Protein AF-A0A7Z6XDE4-F1 (afdb_monomer_lite)

pLDDT: mean 76.39, std 16.21, range [38.72, 94.38]

Foldseek 3Di:
DDDDPPDDDFDKDKDFDDDDDPDPDPVVVVVVVVVLCPPPPHQRQWIWIATPVRDTDTDRPPCDPVNVVVVVVVVVPDD

Sequence (79 aa):
MSAAPAGLPQPYHVVWTIDTEEFADPREAARYALEAVSDPQSWAHVFTVTDHDGNTVDVDLDETEETAERCRRRSRSMP

Radius of gyration: 17.85 Å; chains: 1; bounding box: 29×38×60 Å

Secondary structure (DSSP, 8-state):
-PPPP-PPPPP-EEE------S-SSHHHHHHHHHHHHH-TT-S--EEEEE-TT--EEEEESS--HHHHHHHHHHHT---

Structure (mmCIF, N/CA/C/O backbone):
data_AF-A0A7Z6XDE4-F1
#
_entry.id   AF-A0A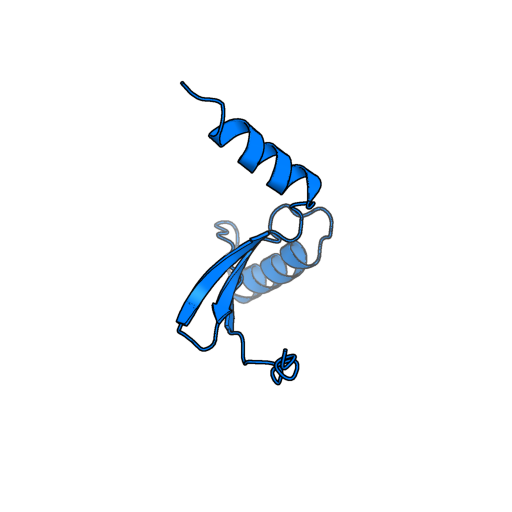7Z6XDE4-F1
#
loop_
_atom_site.group_PDB
_atom_site.id
_atom_site.type_symbol
_atom_site.label_atom_id
_atom_site.label_alt_id
_atom_site.label_comp_id
_atom_site.label_asym_id
_atom_site.label_entity_id
_atom_site.label_seq_id
_atom_site.pdbx_PDB_ins_code
_atom_site.Cartn_x
_atom_site.Cartn_y
_atom_site.Cartn_z
_atom_site.occupancy
_atom_site.B_iso_or_equiv
_atom_site.auth_seq_id
_atom_site.auth_comp_id
_atom_site.auth_asym_id
_atom_site.auth_atom_id
_atom_site.pdbx_PDB_model_num
ATOM 1 N N . MET A 1 1 ? -9.224 0.229 40.844 1.00 38.72 1 MET A N 1
ATOM 2 C CA . MET A 1 1 ? -8.569 0.412 39.532 1.00 38.72 1 MET A CA 1
ATOM 3 C C . MET A 1 1 ? -8.876 -0.834 38.720 1.00 38.72 1 MET A C 1
ATOM 5 O O . MET A 1 1 ? -8.334 -1.881 39.037 1.00 38.72 1 MET A O 1
ATOM 9 N N . SER A 1 2 ? -9.846 -0.767 37.807 1.00 45.38 2 SER A N 1
ATOM 10 C CA . SE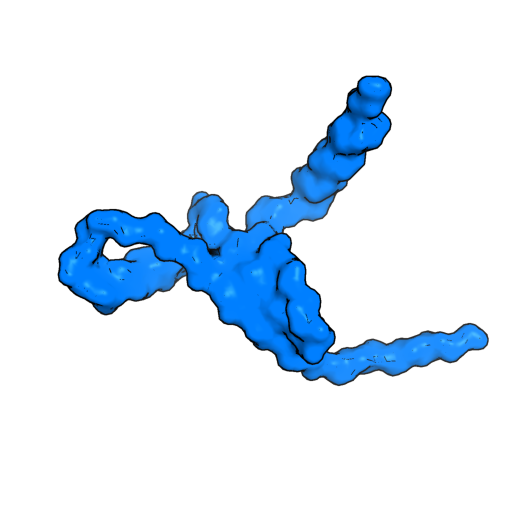R A 1 2 ? -10.229 -1.912 36.971 1.00 45.38 2 SER A CA 1
ATOM 11 C C . SER A 1 2 ? -9.390 -1.859 35.700 1.00 45.38 2 SER A C 1
ATOM 13 O O . SER A 1 2 ? -9.479 -0.878 34.966 1.00 45.38 2 SER A O 1
ATOM 15 N N . ALA A 1 3 ? -8.546 -2.864 35.477 1.00 51.69 3 ALA A N 1
ATOM 16 C CA . ALA A 1 3 ? -7.901 -3.062 34.188 1.00 51.69 3 ALA A CA 1
ATOM 17 C C . ALA A 1 3 ? -8.996 -3.460 33.190 1.00 51.69 3 ALA A C 1
ATOM 19 O O . ALA A 1 3 ? -9.696 -4.450 33.410 1.00 51.69 3 ALA A O 1
ATOM 20 N N . ALA A 1 4 ? -9.200 -2.656 32.147 1.00 53.94 4 ALA A N 1
ATOM 21 C CA . ALA A 1 4 ? -10.080 -3.037 31.051 1.00 53.94 4 ALA A CA 1
ATOM 22 C C . ALA A 1 4 ? -9.579 -4.370 30.462 1.00 53.94 4 ALA A C 1
ATOM 24 O O . ALA A 1 4 ? -8.362 -4.539 30.323 1.00 53.94 4 ALA A O 1
ATOM 25 N N . PRO A 1 5 ? -10.467 -5.331 30.151 1.00 53.28 5 PRO A N 1
ATOM 26 C CA . PRO A 1 5 ? -10.051 -6.539 29.455 1.00 53.28 5 PRO A CA 1
ATOM 27 C C . PRO A 1 5 ? -9.426 -6.115 28.125 1.00 53.28 5 PRO A C 1
ATOM 29 O O . PRO A 1 5 ? -9.986 -5.257 27.441 1.00 53.28 5 PRO A O 1
ATOM 32 N N . ALA A 1 6 ? -8.260 -6.671 27.783 1.00 60.31 6 ALA A N 1
ATOM 33 C CA . ALA A 1 6 ? -7.673 -6.494 26.460 1.00 60.31 6 ALA A CA 1
ATOM 34 C C . ALA A 1 6 ? -8.763 -6.816 25.429 1.00 60.31 6 ALA A C 1
ATOM 36 O O . ALA A 1 6 ? -9.290 -7.932 25.418 1.00 60.31 6 ALA A O 1
ATOM 37 N N . GLY A 1 7 ? -9.187 -5.793 24.683 1.00 60.31 7 GLY A N 1
ATOM 38 C CA . GLY A 1 7 ? -10.298 -5.895 23.746 1.00 60.31 7 GLY A CA 1
ATOM 39 C C . GLY A 1 7 ? -10.052 -7.035 22.766 1.00 60.31 7 GLY A C 1
ATOM 40 O O . GLY A 1 7 ? -8.911 -7.299 22.384 1.00 60.31 7 GLY A O 1
ATOM 41 N N . LEU A 1 8 ? -11.123 -7.733 22.388 1.00 67.31 8 LEU A N 1
ATOM 42 C CA . LEU A 1 8 ? -11.067 -8.706 21.300 1.00 67.31 8 LEU A CA 1
ATOM 43 C C . LEU A 1 8 ? -10.456 -8.036 20.054 1.00 67.31 8 LEU A C 1
ATOM 45 O O . LEU A 1 8 ? -10.652 -6.832 19.871 1.00 67.31 8 LEU A O 1
ATOM 49 N N . PRO A 1 9 ? -9.712 -8.779 19.213 1.00 72.62 9 PRO A N 1
ATOM 50 C CA . PRO A 1 9 ? -9.127 -8.213 18.004 1.00 72.62 9 PRO A CA 1
ATOM 51 C C . PRO A 1 9 ? -10.230 -7.583 17.150 1.00 72.62 9 PRO A C 1
ATOM 53 O O . PRO A 1 9 ? -11.184 -8.259 16.759 1.00 72.62 9 PRO A O 1
ATOM 56 N N . GLN A 1 10 ? -10.103 -6.281 16.902 1.00 79.19 10 GLN A N 1
ATOM 57 C CA . GLN A 1 10 ? -11.040 -5.533 16.075 1.00 79.19 10 GLN A CA 1
ATOM 58 C C . GLN A 1 10 ? -10.719 -5.764 14.594 1.00 79.19 10 GLN A C 1
ATOM 60 O O . GLN A 1 10 ? -9.553 -5.974 14.245 1.00 79.19 10 GLN A O 1
ATOM 65 N N . PRO A 1 11 ? -11.726 -5.743 13.707 1.00 87.81 11 PRO A N 1
ATOM 66 C CA . PRO A 1 11 ? -11.478 -5.802 12.277 1.00 87.81 11 PRO A CA 1
ATOM 67 C C . PRO A 1 11 ? -10.742 -4.534 11.831 1.00 87.81 11 PRO A C 1
ATOM 69 O O . PRO A 1 11 ? -11.170 -3.421 12.136 1.00 87.81 11 PRO A O 1
ATOM 72 N N . TYR A 1 12 ? -9.660 -4.722 11.080 1.00 89.75 12 TYR A N 1
ATOM 73 C CA . TYR A 1 12 ? -8.950 -3.655 10.385 1.00 89.75 12 TYR A CA 1
ATOM 74 C C . TYR A 1 12 ? -9.066 -3.880 8.884 1.00 89.75 12 TYR A C 1
ATOM 76 O O . TYR A 1 12 ? -8.911 -5.005 8.403 1.00 89.75 12 TYR A O 1
ATOM 84 N N . HIS A 1 13 ? -9.332 -2.808 8.147 1.00 91.81 13 HIS A N 1
ATOM 85 C CA . HIS A 1 13 ? -9.229 -2.805 6.697 1.00 91.81 13 HIS A CA 1
ATOM 86 C C . HIS A 1 13 ? -7.869 -2.226 6.317 1.00 91.81 13 HIS A C 1
ATOM 88 O O . HIS A 1 13 ? -7.545 -1.107 6.708 1.00 91.81 13 HIS A O 1
ATOM 94 N N . VAL A 1 14 ? -7.066 -3.001 5.593 1.00 91.12 14 VAL A N 1
ATOM 95 C CA . VAL A 1 14 ? -5.695 -2.629 5.236 1.00 91.12 14 VAL A CA 1
ATOM 96 C C . VAL A 1 14 ? -5.599 -2.528 3.726 1.00 91.12 14 VAL A C 1
ATOM 98 O O . VAL A 1 14 ? -5.915 -3.485 3.018 1.00 91.12 14 VAL A O 1
ATOM 101 N N . VAL A 1 15 ? -5.160 -1.369 3.246 1.00 92.38 15 VAL A N 1
ATOM 102 C CA . VAL A 1 15 ? -4.903 -1.115 1.831 1.00 92.38 15 VAL A CA 1
ATOM 103 C C . VAL A 1 15 ? -3.454 -0.701 1.669 1.00 92.38 15 VAL A C 1
ATOM 105 O O . VAL A 1 15 ? -2.931 0.118 2.421 1.00 92.38 15 VAL A O 1
ATOM 108 N N . TRP A 1 16 ? -2.820 -1.271 0.656 1.00 90.31 16 TRP A N 1
ATOM 109 C CA . TRP A 1 16 ? -1.503 -0.882 0.200 1.00 90.31 16 TRP A CA 1
ATOM 110 C C . TRP A 1 16 ? -1.613 -0.410 -1.247 1.00 90.31 16 TRP A C 1
ATOM 112 O O . TRP A 1 16 ? -2.226 -1.102 -2.064 1.00 90.31 16 TRP A O 1
ATOM 122 N N . THR A 1 17 ? -1.061 0.763 -1.549 1.00 88.31 17 THR A N 1
ATOM 123 C CA . THR A 1 17 ? -1.185 1.400 -2.866 1.00 88.31 17 THR A CA 1
ATOM 124 C C . THR A 1 17 ? 0.193 1.766 -3.388 1.00 88.31 17 THR A C 1
ATOM 126 O O . THR A 1 17 ? 0.994 2.357 -2.669 1.00 88.31 17 THR A O 1
ATOM 129 N N . ILE A 1 18 ? 0.441 1.446 -4.655 1.00 87.12 18 ILE A N 1
ATOM 130 C CA . ILE A 1 18 ? 1.634 1.849 -5.391 1.00 87.12 18 ILE A CA 1
ATOM 131 C C . ILE A 1 18 ? 1.216 2.305 -6.787 1.00 87.12 18 ILE A C 1
ATOM 133 O O . ILE A 1 18 ? 0.397 1.657 -7.441 1.00 87.12 18 ILE A O 1
ATOM 137 N N . ASP A 1 19 ? 1.784 3.419 -7.233 1.00 85.38 19 ASP A N 1
ATOM 138 C CA . ASP A 1 19 ? 1.588 3.932 -8.583 1.00 85.38 19 ASP A CA 1
ATOM 139 C C . ASP A 1 19 ? 2.721 3.438 -9.485 1.00 85.38 19 ASP A C 1
ATOM 141 O O . ASP A 1 19 ? 3.902 3.561 -9.154 1.00 85.38 19 ASP A O 1
ATOM 145 N N . THR A 1 20 ? 2.365 2.865 -10.634 1.00 83.12 20 THR A N 1
ATOM 146 C CA . THR A 1 20 ? 3.324 2.335 -11.611 1.00 83.12 20 THR A CA 1
ATOM 147 C C . THR A 1 20 ? 2.839 2.645 -13.021 1.00 83.12 20 THR A C 1
ATOM 149 O O . THR A 1 20 ? 1.679 2.377 -13.330 1.00 83.12 20 THR A O 1
ATOM 152 N N . GLU A 1 21 ? 3.709 3.149 -13.893 1.00 85.56 21 GLU A N 1
ATOM 153 C CA . GLU A 1 21 ? 3.330 3.561 -15.258 1.00 85.56 21 GLU A CA 1
ATOM 154 C C . GLU A 1 21 ? 3.880 2.626 -16.352 1.00 85.56 21 GLU A C 1
ATOM 156 O O . GLU A 1 21 ? 3.644 2.838 -17.539 1.00 85.56 21 GLU A O 1
ATOM 161 N N . GLU A 1 22 ? 4.612 1.577 -15.969 1.00 83.75 22 GLU A N 1
ATOM 162 C CA . GLU A 1 22 ? 5.472 0.822 -16.891 1.00 83.75 22 GLU A CA 1
ATOM 163 C C . GLU A 1 22 ? 4.851 -0.478 -17.436 1.00 83.75 22 GLU A C 1
ATOM 165 O O . GLU A 1 22 ? 5.425 -1.108 -18.325 1.00 83.75 22 GLU A O 1
ATOM 170 N N . PHE A 1 23 ? 3.674 -0.888 -16.949 1.00 90.62 23 PHE A N 1
ATOM 171 C CA . PHE A 1 23 ? 3.068 -2.183 -17.287 1.00 90.62 23 PHE A CA 1
ATOM 172 C C . PHE A 1 23 ? 1.891 -2.046 -18.254 1.00 90.62 23 PHE A C 1
ATOM 174 O O . PHE A 1 23 ? 0.989 -1.233 -18.058 1.00 90.62 23 PHE A O 1
ATOM 181 N N . ALA A 1 24 ? 1.861 -2.897 -19.283 1.00 87.94 24 ALA A N 1
ATOM 182 C CA . ALA A 1 24 ? 0.778 -2.929 -20.268 1.00 87.94 24 ALA A CA 1
ATOM 183 C C . ALA A 1 24 ? -0.404 -3.825 -19.845 1.00 87.94 24 ALA A C 1
ATOM 185 O O . ALA A 1 24 ? -1.475 -3.751 -20.451 1.00 87.94 24 ALA A O 1
ATOM 186 N N . ASP A 1 25 ? -0.223 -4.672 -18.823 1.00 94.38 25 ASP A N 1
ATOM 187 C CA . ASP A 1 25 ? -1.226 -5.622 -18.335 1.00 94.38 25 ASP A CA 1
ATOM 188 C C . ASP A 1 25 ? -1.462 -5.486 -16.814 1.00 94.38 25 ASP A C 1
ATOM 190 O O . ASP A 1 25 ? -0.503 -5.457 -16.036 1.00 94.38 25 ASP A O 1
ATOM 194 N N . PRO A 1 26 ? -2.728 -5.482 -16.347 1.00 93.25 26 PRO A N 1
ATOM 195 C CA . PRO A 1 26 ? -3.036 -5.378 -14.921 1.00 93.25 26 PRO A CA 1
ATOM 196 C C . PRO A 1 26 ? -2.444 -6.498 -14.056 1.00 93.25 26 PRO A C 1
ATOM 198 O O . PRO A 1 26 ? -2.164 -6.278 -12.880 1.00 93.25 26 PRO A O 1
ATOM 201 N N . ARG A 1 27 ? -2.254 -7.714 -14.594 1.00 94.25 27 ARG A N 1
ATOM 202 C CA . ARG A 1 27 ? -1.646 -8.811 -13.825 1.00 94.25 27 ARG A CA 1
ATOM 203 C C . ARG A 1 27 ? -0.142 -8.629 -13.694 1.00 94.25 27 ARG A C 1
ATOM 205 O O . ARG A 1 27 ? 0.410 -9.065 -12.690 1.00 94.25 27 ARG A O 1
ATOM 212 N N . GLU A 1 28 ? 0.520 -8.023 -14.675 1.00 93.75 28 GLU A N 1
ATOM 213 C CA . GLU A 1 28 ? 1.935 -7.654 -14.562 1.00 93.75 28 GLU A CA 1
ATOM 214 C C . GLU A 1 28 ? 2.135 -6.588 -13.487 1.00 93.75 28 GLU A C 1
ATOM 216 O O . GLU A 1 28 ? 2.947 -6.803 -12.589 1.00 93.75 28 GLU A O 1
ATOM 221 N N . ALA A 1 29 ? 1.310 -5.535 -13.489 1.00 92.00 29 ALA A N 1
ATOM 222 C CA . ALA A 1 29 ? 1.312 -4.530 -12.425 1.00 92.00 29 ALA A CA 1
ATOM 223 C C . ALA A 1 29 ? 1.064 -5.160 -11.042 1.00 92.00 29 ALA A C 1
ATOM 225 O O . ALA A 1 29 ? 1.789 -4.880 -10.094 1.00 92.00 29 ALA A O 1
ATOM 226 N N . ALA A 1 30 ? 0.102 -6.086 -10.927 1.00 90.94 30 ALA A N 1
ATOM 227 C CA . ALA A 1 30 ? -0.171 -6.783 -9.668 1.00 90.94 30 ALA A CA 1
ATOM 228 C C . ALA A 1 30 ? 0.989 -7.686 -9.204 1.00 90.94 30 ALA A C 1
ATOM 230 O O . ALA A 1 30 ? 1.244 -7.791 -8.006 1.00 90.94 30 ALA A O 1
ATOM 231 N N . ARG A 1 31 ? 1.700 -8.344 -10.130 1.00 91.75 31 ARG A N 1
ATOM 232 C CA . ARG A 1 31 ? 2.897 -9.135 -9.793 1.00 91.75 31 ARG A CA 1
ATOM 233 C C . ARG A 1 31 ? 4.034 -8.245 -9.315 1.00 91.75 31 ARG A C 1
ATOM 235 O O . ARG A 1 31 ? 4.657 -8.582 -8.317 1.00 91.75 31 ARG A O 1
ATOM 242 N N . TYR A 1 32 ? 4.264 -7.122 -9.991 1.00 90.19 32 TYR A N 1
ATOM 243 C CA . TYR A 1 32 ? 5.254 -6.141 -9.563 1.00 90.19 32 TYR A CA 1
ATOM 244 C C . TYR A 1 32 ? 4.921 -5.586 -8.179 1.00 90.19 32 TYR A C 1
ATOM 246 O O . TYR A 1 32 ? 5.778 -5.563 -7.307 1.00 90.19 32 TYR A O 1
ATOM 254 N N . ALA A 1 33 ? 3.659 -5.221 -7.949 1.00 89.19 33 ALA A N 1
ATOM 255 C CA . ALA A 1 33 ? 3.180 -4.752 -6.656 1.00 89.19 33 ALA A CA 1
ATOM 256 C C . ALA A 1 33 ? 3.460 -5.794 -5.550 1.00 89.19 33 ALA A C 1
ATOM 258 O O . ALA A 1 33 ? 4.002 -5.457 -4.501 1.00 89.19 33 ALA A O 1
ATOM 259 N N . LEU A 1 34 ? 3.179 -7.079 -5.805 1.00 88.69 34 LEU A N 1
ATOM 260 C CA . LEU A 1 34 ? 3.493 -8.162 -4.868 1.00 88.69 34 LEU A CA 1
ATOM 261 C C . LEU A 1 34 ? 5.001 -8.303 -4.601 1.00 88.69 34 LEU A C 1
ATOM 263 O O . LEU A 1 34 ? 5.395 -8.550 -3.463 1.00 88.69 34 LEU A O 1
ATOM 267 N N . GLU A 1 35 ? 5.841 -8.169 -5.624 1.00 88.31 35 GLU A N 1
ATOM 268 C CA . GLU A 1 35 ? 7.299 -8.223 -5.475 1.00 88.31 35 GLU A CA 1
ATOM 269 C C . GLU A 1 35 ? 7.812 -7.03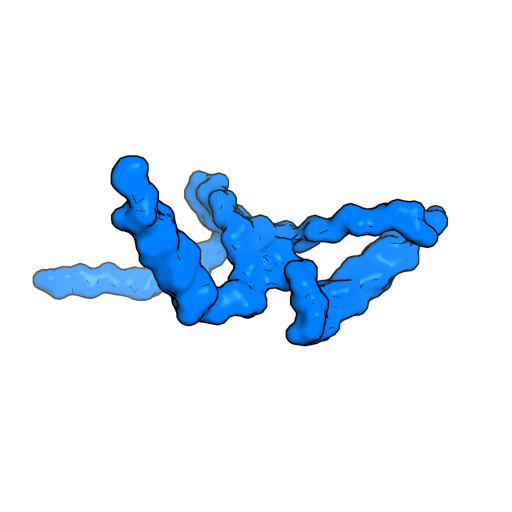5 -4.651 1.00 88.31 35 GLU A C 1
ATOM 271 O O . GLU A 1 35 ? 8.534 -7.229 -3.677 1.00 88.31 35 GLU A O 1
ATOM 276 N N . ALA A 1 36 ? 7.347 -5.827 -4.971 1.00 85.94 36 ALA A N 1
ATOM 277 C CA . ALA A 1 36 ? 7.744 -4.585 -4.319 1.00 85.94 36 ALA A CA 1
ATOM 278 C C . ALA A 1 36 ? 7.344 -4.516 -2.838 1.00 85.94 36 ALA A C 1
ATOM 280 O O . ALA A 1 36 ? 8.086 -3.936 -2.053 1.00 85.94 36 ALA A O 1
ATOM 281 N N . VAL A 1 37 ? 6.207 -5.099 -2.439 1.00 86.31 37 VAL A N 1
ATOM 282 C CA . VAL A 1 37 ? 5.805 -5.179 -1.018 1.00 86.31 37 VAL A CA 1
ATOM 283 C C . VAL A 1 37 ? 6.463 -6.345 -0.274 1.00 86.31 37 VAL A C 1
ATOM 285 O O . VAL A 1 37 ? 6.448 -6.385 0.952 1.00 86.31 37 VAL A O 1
ATOM 288 N N . SER A 1 38 ? 6.997 -7.332 -1.000 1.00 83.50 38 SER A N 1
ATOM 289 C CA . SER A 1 38 ? 7.675 -8.490 -0.401 1.00 83.50 38 SER A CA 1
ATOM 290 C C . SER A 1 38 ? 9.176 -8.268 -0.225 1.00 83.50 38 SER A C 1
ATOM 292 O O . SER A 1 38 ? 9.816 -9.047 0.483 1.00 83.50 38 SER A O 1
ATOM 294 N N . ASP A 1 39 ? 9.749 -7.259 -0.887 1.00 81.00 39 ASP A N 1
ATOM 295 C CA . ASP A 1 39 ? 11.161 -6.915 -0.769 1.00 81.00 39 ASP A CA 1
ATOM 296 C C . ASP A 1 39 ? 11.412 -6.144 0.539 1.00 81.00 39 ASP A C 1
ATOM 298 O O . ASP A 1 39 ? 11.033 -4.980 0.637 1.00 81.00 39 ASP A O 1
ATOM 302 N N . PRO A 1 40 ? 12.116 -6.730 1.525 1.00 69.75 40 PRO A N 1
ATOM 303 C CA . PRO A 1 40 ? 12.397 -6.085 2.807 1.00 69.75 40 PRO A CA 1
ATOM 304 C C . PRO A 1 40 ? 13.341 -4.873 2.705 1.00 69.75 40 PRO A C 1
ATOM 306 O O . PRO A 1 40 ? 13.693 -4.292 3.727 1.00 69.75 40 PRO A O 1
ATOM 309 N N . GLN A 1 41 ? 13.846 -4.528 1.519 1.00 71.56 41 GLN A N 1
ATOM 310 C CA . GLN A 1 41 ? 14.602 -3.296 1.261 1.00 71.56 41 GLN A CA 1
ATOM 311 C C . GLN A 1 41 ? 13.791 -2.249 0.489 1.00 71.56 41 GLN A C 1
ATOM 313 O O . GLN A 1 41 ? 14.301 -1.165 0.197 1.00 71.56 41 GLN A O 1
ATOM 318 N N . SER A 1 42 ? 12.541 -2.561 0.155 1.00 70.31 42 SER A N 1
ATOM 319 C CA . SER A 1 42 ? 11.618 -1.618 -0.451 1.00 70.31 42 SER A CA 1
ATOM 320 C C . SER A 1 42 ? 11.250 -0.523 0.540 1.00 70.31 42 SER A C 1
ATOM 322 O O . SER A 1 42 ? 11.015 -0.779 1.711 1.00 70.31 42 SER A O 1
ATOM 324 N N . TRP A 1 43 ? 11.167 0.708 0.050 1.00 64.69 43 TRP A N 1
ATOM 325 C CA . TRP A 1 43 ? 10.655 1.865 0.791 1.00 64.69 43 TRP A CA 1
ATOM 326 C C . TRP A 1 43 ? 9.123 1.938 0.750 1.00 64.69 43 TRP A C 1
ATOM 328 O O . TRP A 1 43 ? 8.524 2.901 1.222 1.00 64.69 43 TRP A O 1
ATOM 338 N N . ALA A 1 44 ? 8.482 0.954 0.120 1.00 71.75 44 ALA A N 1
ATOM 339 C CA . ALA A 1 44 ? 7.060 0.967 -0.134 1.00 71.75 44 ALA A CA 1
ATOM 340 C C . ALA A 1 44 ? 6.256 0.274 0.975 1.00 71.75 44 ALA A C 1
ATOM 342 O O . ALA A 1 44 ? 5.114 -0.058 0.727 1.00 71.75 44 ALA A O 1
ATOM 343 N N . HIS A 1 45 ? 6.754 0.060 2.195 1.00 81.94 45 HIS A N 1
ATOM 344 C CA . HIS A 1 45 ? 5.974 -0.598 3.261 1.00 81.94 45 HIS A CA 1
ATOM 345 C C . HIS A 1 45 ? 5.019 0.344 4.020 1.00 81.94 45 HIS A C 1
ATOM 347 O O . HIS A 1 45 ? 4.794 0.175 5.220 1.00 81.94 45 HIS A O 1
ATOM 353 N N . VAL A 1 46 ? 4.439 1.330 3.329 1.00 87.44 46 VAL A N 1
ATOM 354 C CA . VAL A 1 46 ? 3.452 2.258 3.898 1.00 87.44 46 VAL A CA 1
ATOM 355 C C . VAL A 1 46 ? 2.040 1.750 3.622 1.00 87.44 46 VAL A C 1
ATOM 357 O O . VAL A 1 46 ? 1.606 1.687 2.474 1.00 87.44 46 VAL A O 1
ATOM 360 N N . PHE A 1 47 ? 1.304 1.410 4.677 1.00 90.00 47 PHE A N 1
ATOM 361 C CA . PHE A 1 47 ? -0.045 0.852 4.606 1.00 90.00 47 PHE A CA 1
ATOM 362 C C . PHE A 1 47 ? -1.072 1.828 5.158 1.00 90.00 47 PHE A C 1
ATOM 364 O O . PHE A 1 47 ? -0.931 2.310 6.278 1.00 90.00 47 PHE A O 1
ATOM 371 N N . THR A 1 48 ? -2.165 2.035 4.436 1.00 91.75 48 THR A N 1
ATOM 372 C CA . THR A 1 48 ? -3.320 2.755 4.964 1.00 91.75 48 THR A CA 1
ATOM 373 C C . THR A 1 48 ? -4.203 1.769 5.728 1.00 91.75 48 THR A C 1
ATOM 375 O O . THR A 1 48 ? -4.755 0.825 5.154 1.00 91.75 48 THR A O 1
ATOM 378 N N . VAL A 1 49 ? -4.327 1.972 7.039 1.00 92.56 49 VAL A N 1
ATOM 379 C CA . VAL A 1 49 ? -5.096 1.119 7.952 1.00 92.56 49 VAL A CA 1
ATOM 380 C C . VAL A 1 49 ? -6.320 1.877 8.441 1.00 92.56 49 VAL A C 1
ATOM 382 O O . VAL A 1 49 ? -6.196 2.923 9.076 1.00 92.56 49 VAL A O 1
ATOM 385 N N . THR A 1 50 ? -7.503 1.327 8.184 1.00 91.62 50 THR A N 1
ATOM 386 C CA . THR A 1 50 ? -8.773 1.839 8.702 1.00 91.62 50 THR A CA 1
ATOM 387 C C . THR A 1 50 ? -9.275 0.937 9.829 1.00 91.62 50 THR A C 1
ATOM 389 O O . THR A 1 50 ? -9.404 -0.278 9.649 1.00 91.62 50 THR A O 1
ATOM 392 N N . ASP A 1 51 ? -9.543 1.523 10.996 1.00 91.00 51 ASP A N 1
ATOM 393 C CA . ASP A 1 51 ? -10.086 0.822 12.160 1.00 91.00 51 ASP A CA 1
ATOM 394 C C . ASP A 1 51 ? -11.621 0.683 12.115 1.00 91.00 51 ASP A C 1
ATOM 396 O O . ASP A 1 51 ? -12.302 1.162 11.206 1.00 91.00 51 ASP A O 1
ATOM 400 N N . HIS A 1 52 ? -12.176 0.009 13.122 1.00 87.44 52 HIS A N 1
ATOM 401 C CA . HIS A 1 52 ? -13.618 -0.208 13.261 1.00 87.44 52 HIS A CA 1
ATOM 402 C C . HIS A 1 52 ? -14.456 1.066 13.468 1.00 87.44 52 HIS A C 1
ATOM 404 O O . HIS A 1 52 ? -15.652 1.050 13.177 1.00 87.44 52 HIS A O 1
ATOM 410 N N . ASP A 1 53 ? -13.850 2.147 13.960 1.00 88.62 53 ASP A N 1
ATOM 411 C CA . ASP A 1 53 ? -14.492 3.453 14.127 1.00 88.62 53 ASP A CA 1
ATOM 412 C C . ASP A 1 53 ? -14.415 4.279 12.826 1.00 88.62 53 ASP A C 1
ATOM 414 O O . ASP A 1 53 ? -14.980 5.370 12.736 1.00 88.62 53 ASP A O 1
ATOM 418 N N . GLY A 1 54 ? -13.739 3.751 11.799 1.00 87.88 54 GLY A N 1
ATOM 419 C CA . GLY A 1 54 ? -13.498 4.414 10.523 1.00 87.88 54 GLY A CA 1
ATOM 420 C C . GLY A 1 54 ? -12.303 5.368 10.547 1.00 87.88 54 GLY A C 1
ATOM 421 O O . GLY A 1 54 ? -12.072 6.071 9.559 1.00 87.88 54 GLY A O 1
ATOM 422 N N . ASN A 1 55 ? -11.526 5.408 11.634 1.00 90.62 55 ASN A N 1
ATOM 423 C CA . ASN A 1 55 ? -10.310 6.210 11.667 1.00 90.62 55 ASN A CA 1
ATOM 424 C C . ASN A 1 55 ? -9.271 5.569 10.758 1.00 90.62 55 ASN A C 1
ATOM 426 O O . ASN A 1 55 ? -9.073 4.356 10.785 1.00 90.62 55 ASN A O 1
ATOM 430 N N . THR A 1 56 ? -8.599 6.397 9.966 1.00 93.25 56 THR A N 1
ATOM 431 C CA . THR A 1 56 ? -7.585 5.947 9.016 1.00 93.25 56 THR A CA 1
ATOM 432 C C . THR A 1 56 ? -6.223 6.505 9.402 1.00 93.25 56 THR A C 1
ATOM 434 O O . THR A 1 56 ? -6.111 7.686 9.735 1.00 93.25 56 THR A O 1
ATOM 437 N N . VAL A 1 57 ? -5.202 5.653 9.371 1.00 91.38 57 VAL A N 1
ATOM 438 C CA . VAL A 1 57 ? -3.810 6.003 9.656 1.00 91.38 57 VAL A CA 1
ATOM 439 C C . VAL A 1 57 ? -2.891 5.338 8.639 1.00 91.38 57 VAL A C 1
ATOM 441 O O . VAL A 1 57 ? -3.088 4.172 8.301 1.00 91.38 57 VAL A O 1
ATOM 444 N N . ASP A 1 58 ? -1.886 6.073 8.174 1.00 89.81 58 ASP A N 1
ATOM 445 C CA . ASP A 1 58 ? -0.810 5.510 7.365 1.00 89.81 58 ASP A CA 1
ATOM 446 C C . ASP A 1 58 ? 0.283 4.969 8.294 1.00 89.81 58 ASP A C 1
ATOM 448 O O . ASP A 1 58 ? 0.781 5.675 9.175 1.00 89.81 58 ASP A O 1
ATOM 452 N N . VAL A 1 59 ? 0.612 3.692 8.126 1.00 86.88 59 VAL A N 1
ATOM 453 C CA . VAL A 1 59 ? 1.580 2.946 8.929 1.00 86.88 59 VAL A CA 1
ATOM 454 C C . VAL A 1 59 ? 2.751 2.569 8.036 1.00 86.88 59 VAL A C 1
ATOM 456 O O . VAL A 1 59 ? 2.618 1.698 7.180 1.00 86.88 59 VAL A O 1
ATOM 459 N N . ASP A 1 60 ? 3.888 3.220 8.251 1.00 86.19 60 ASP A N 1
ATOM 460 C CA . ASP A 1 60 ? 5.171 2.852 7.655 1.00 86.19 60 ASP A CA 1
ATOM 461 C C . ASP A 1 60 ? 5.853 1.798 8.543 1.00 86.19 60 ASP A C 1
ATOM 463 O O . ASP A 1 60 ? 6.121 2.057 9.718 1.00 86.19 60 ASP A O 1
ATOM 467 N N . LEU A 1 61 ? 6.087 0.594 8.010 1.00 82.62 61 LEU A N 1
ATOM 468 C CA . LEU A 1 61 ? 6.738 -0.490 8.758 1.00 82.62 61 LEU A CA 1
ATOM 469 C C . LEU A 1 61 ? 8.271 -0.380 8.799 1.00 82.62 61 LEU A C 1
ATOM 471 O O . LEU A 1 61 ? 8.893 -1.064 9.615 1.00 82.62 61 LEU A O 1
ATOM 475 N N . ASP A 1 62 ? 8.874 0.474 7.970 1.00 75.44 62 ASP A N 1
ATOM 476 C CA . ASP A 1 62 ? 10.311 0.761 7.989 1.00 75.44 62 ASP A CA 1
ATOM 477 C C . ASP A 1 62 ? 10.657 1.915 8.946 1.00 75.44 62 ASP A C 1
ATOM 479 O O . ASP A 1 62 ? 11.823 2.099 9.325 1.00 75.44 62 ASP A O 1
ATOM 483 N N . GLU A 1 63 ? 9.655 2.683 9.395 1.00 66.81 63 GLU A N 1
ATOM 484 C CA . GLU A 1 63 ? 9.842 3.704 10.423 1.00 66.81 63 GLU A CA 1
ATOM 485 C C . GLU A 1 63 ? 10.141 3.038 11.778 1.00 66.81 63 GLU A C 1
ATOM 487 O O . GLU A 1 63 ? 9.268 2.692 12.572 1.00 66.81 63 GLU A O 1
ATOM 492 N N . THR A 1 64 ? 11.430 2.868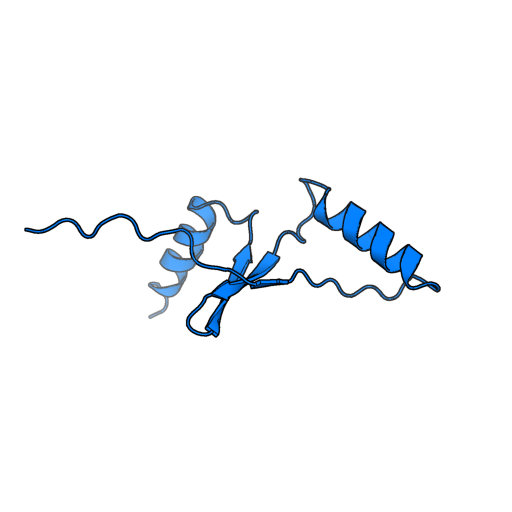 12.068 1.00 60.00 64 THR A N 1
ATOM 493 C CA . THR A 1 64 ? 11.901 2.506 13.412 1.00 60.00 64 THR A CA 1
ATOM 494 C C . THR A 1 64 ? 11.376 3.505 14.456 1.00 60.00 64 THR A C 1
ATOM 496 O O . THR A 1 64 ? 11.329 4.710 14.190 1.00 60.00 64 THR A O 1
ATOM 499 N N . GLU A 1 65 ? 11.054 3.047 15.679 1.00 55.97 65 GLU A N 1
ATOM 500 C CA . GLU A 1 65 ? 10.642 3.931 16.796 1.00 55.97 65 GLU A CA 1
ATOM 501 C C . GLU A 1 65 ? 11.619 5.111 17.000 1.00 55.97 65 GLU A C 1
ATOM 503 O O . GLU A 1 65 ? 11.211 6.228 17.328 1.00 55.97 65 GLU A O 1
ATOM 508 N N . GLU A 1 66 ? 12.906 4.891 16.713 1.00 52.72 66 GLU A N 1
ATOM 509 C CA . GLU A 1 66 ? 13.962 5.904 16.750 1.00 52.72 66 GLU A CA 1
ATOM 510 C C . GLU A 1 66 ? 13.744 7.045 15.732 1.00 52.72 66 GLU A C 1
ATOM 512 O O . GLU A 1 66 ? 13.991 8.220 16.029 1.00 52.72 66 GLU A O 1
ATOM 517 N N . THR A 1 67 ? 13.235 6.735 14.537 1.00 56.53 67 THR A N 1
ATOM 518 C CA . THR A 1 67 ? 12.960 7.720 13.477 1.00 56.53 67 THR A CA 1
ATOM 519 C C . THR A 1 67 ? 11.699 8.530 13.786 1.00 56.53 67 THR A C 1
ATOM 521 O O . THR A 1 67 ? 11.727 9.766 13.688 1.00 56.53 67 THR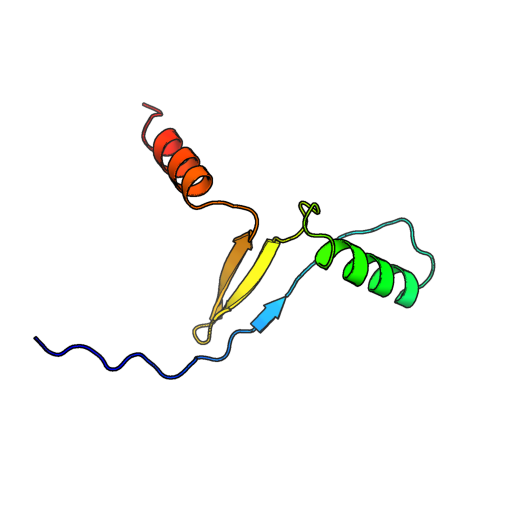 A O 1
ATOM 524 N N . ALA A 1 68 ? 10.655 7.869 14.297 1.00 56.84 68 ALA A N 1
ATOM 525 C CA . ALA A 1 68 ? 9.430 8.509 14.775 1.00 56.84 68 ALA A CA 1
ATOM 526 C C . ALA A 1 68 ? 9.713 9.530 15.901 1.00 56.84 68 ALA A C 1
ATOM 528 O O . ALA A 1 68 ? 9.207 10.662 15.889 1.00 56.84 68 ALA A O 1
ATOM 529 N N . GLU A 1 69 ? 10.574 9.183 16.869 1.00 54.78 69 GLU A N 1
ATOM 530 C CA . GLU A 1 69 ? 10.998 10.098 17.939 1.00 54.78 69 GLU A CA 1
ATOM 531 C C . GLU A 1 69 ? 11.831 11.280 17.423 1.00 54.78 69 GLU A C 1
ATOM 533 O O . GLU A 1 69 ? 11.685 12.410 17.912 1.00 54.78 69 GLU A O 1
ATOM 538 N N . ARG A 1 70 ? 12.679 11.063 16.410 1.00 57.81 70 ARG A N 1
ATOM 539 C CA . ARG A 1 70 ? 13.503 12.124 15.811 1.00 57.81 70 ARG A CA 1
ATOM 540 C C . ARG A 1 70 ? 12.648 13.175 15.099 1.00 57.81 70 ARG A C 1
ATOM 542 O O . ARG A 1 70 ? 12.926 14.371 15.235 1.00 57.81 70 ARG A O 1
ATOM 549 N N . CYS A 1 71 ? 11.584 12.756 14.411 1.00 49.78 71 CYS A N 1
ATOM 550 C CA . CYS A 1 71 ? 10.599 13.6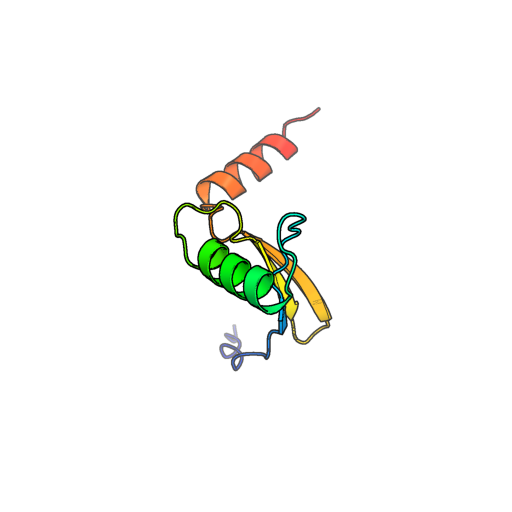58 13.810 1.00 49.78 71 CYS A CA 1
ATOM 551 C C . CYS A 1 71 ? 9.825 14.451 14.875 1.00 49.78 71 CYS A C 1
ATOM 553 O O . CYS A 1 71 ? 9.767 15.680 14.787 1.00 49.78 71 CYS A O 1
ATOM 555 N N . ARG A 1 72 ? 9.335 13.795 15.941 1.00 58.31 72 ARG A N 1
ATOM 556 C CA . ARG A 1 72 ? 8.630 14.463 17.061 1.00 58.31 72 ARG A CA 1
ATOM 557 C C . ARG A 1 72 ? 9.504 15.460 17.830 1.00 58.31 72 ARG A C 1
ATOM 559 O O . ARG A 1 72 ? 9.001 16.472 18.320 1.00 58.31 72 ARG A O 1
ATOM 566 N N . ARG A 1 73 ? 10.815 15.211 17.949 1.00 58.56 73 ARG A N 1
ATOM 567 C CA . ARG A 1 73 ? 11.756 16.153 18.585 1.00 58.56 73 ARG A CA 1
ATOM 568 C C . ARG A 1 73 ? 11.996 17.408 17.750 1.00 58.56 73 ARG A C 1
ATOM 570 O O . ARG A 1 73 ? 12.129 18.485 18.327 1.00 58.56 73 ARG A O 1
ATOM 577 N N . ARG A 1 74 ? 12.038 17.305 16.416 1.00 56.78 74 ARG A N 1
ATOM 578 C CA . ARG A 1 74 ? 12.287 18.468 15.542 1.00 56.78 74 ARG A CA 1
ATOM 579 C C . ARG A 1 74 ? 11.088 19.413 15.452 1.00 56.78 74 ARG A C 1
ATOM 581 O O . ARG A 1 74 ? 11.298 20.619 15.380 1.00 56.78 74 ARG A O 1
ATOM 588 N N . SER A 1 75 ? 9.857 18.912 15.545 1.00 56.19 75 SER A N 1
ATOM 589 C CA . SER A 1 75 ? 8.638 19.739 15.535 1.00 56.19 75 SER A CA 1
ATOM 590 C C . SER A 1 75 ? 8.372 20.501 16.843 1.00 56.19 75 SER A C 1
ATOM 592 O O . SER A 1 75 ? 7.588 21.443 16.840 1.00 56.19 75 SER A O 1
ATOM 594 N N . ARG A 1 76 ? 9.068 20.183 17.947 1.00 55.19 76 ARG A N 1
ATOM 595 C CA . ARG A 1 76 ? 9.080 20.996 19.187 1.00 55.19 76 ARG A CA 1
ATOM 596 C C . ARG A 1 76 ? 10.172 22.071 19.227 1.00 55.19 76 ARG A C 1
ATOM 598 O O . ARG A 1 76 ? 10.289 22.766 20.231 1.00 55.19 76 ARG A O 1
ATOM 605 N N . SER A 1 77 ? 10.980 22.191 18.173 1.00 49.47 77 SER A N 1
ATOM 606 C CA . SER A 1 77 ? 12.172 23.045 18.155 1.00 49.47 77 SER A CA 1
ATOM 607 C C . SER A 1 77 ? 12.174 24.074 17.017 1.00 49.47 77 SER A C 1
ATOM 609 O O . SER A 1 77 ? 13.247 24.483 16.575 1.00 49.47 77 SER A O 1
ATOM 611 N N . MET A 1 78 ? 10.996 24.503 16.550 1.00 38.94 78 MET A N 1
ATOM 612 C CA . MET A 1 78 ? 10.851 25.763 15.814 1.00 38.94 78 MET A CA 1
ATOM 613 C C . MET A 1 78 ? 10.250 26.819 16.757 1.00 38.94 78 MET A C 1
ATOM 615 O O . MET A 1 78 ? 9.128 26.603 17.218 1.00 38.94 78 MET A O 1
ATOM 619 N N . PRO A 1 79 ? 10.993 27.888 17.108 1.00 54.38 79 PRO A N 1
ATOM 620 C CA . PRO A 1 79 ? 10.429 29.069 17.759 1.00 54.38 79 PRO A CA 1
ATOM 621 C C . PRO A 1 79 ? 9.496 29.851 16.826 1.00 54.38 79 PRO A C 1
ATOM 623 O O . PRO A 1 79 ? 9.693 29.776 15.591 1.00 54.38 79 PRO A O 1
#